Protein AF-A0A015IR90-F1 (afdb_monomer_lite)

pLDDT: mean 71.7, std 22.73, range [24.95, 97.25]

Secondary structure (DSSP, 8-state):
-PPPPP-SSHHHHHHHHHHHHHHHHHHHHHHHHHHHHHHHHHHHHHHHHHHHHHHHHHTT-TTHHHHHHHHHHHHHT--HHHHHHHHHHHHHHHHHHHTT--HHHHHHTT--B---THHHHHTT----------------B---S-TTSHHHHTTTPPP----

Radius of gyration: 21.24 Å; chains: 1; bounding box: 49×43×65 Å

Sequence (163 aa):
MAEKITVVDEKSAMDRINQWKKQELCCENLVIAAESFNLLHLASLVQIYDDLSMLAERLEIKNTKSWVISFMRSKLNIDQKAEQRNRLGCDRLRKLFNDGITPAQLAQAGCRNQPDKRISEIMSNQDFTMQERKSDVVFKLSLSEEFRDLREKFKGSEYIEWA

Foldseek 3Di:
DDDQQDDDDPVSVVVNVVVVVVVVVVVVVVQLVVQLVVLVVLQVLLVLLVVQLVVCVVVVPPCSPVVSLVVCCVVVVDDNVQSVQSVVSSVVVVVCVVLLHHSSLCSVVVQGFPPDCVVVVCVVDPDDDDDDDDDPPGRRRPDDPPPVCSSVVCVPPDRPDDD

Organism: Rhizophagus irregularis (strain DAOM 197198w) (NCBI:txid1432141)

Structure (mmCIF, N/CA/C/O backbone):
data_AF-A0A015IR90-F1
#
_entry.id   AF-A0A015IR90-F1
#
loop_
_atom_site.group_PDB
_atom_site.id
_atom_site.type_symbol
_atom_site.label_atom_id
_atom_site.label_alt_id
_atom_site.label_comp_id
_atom_site.label_asym_id
_atom_site.label_entity_id
_atom_site.label_seq_id
_atom_site.pdbx_PDB_ins_code
_atom_site.Cartn_x
_atom_site.Cartn_y
_atom_site.Cartn_z
_atom_site.occupancy
_atom_site.B_iso_or_equiv
_atom_site.auth_seq_id
_atom_site.auth_comp_id
_atom_site.auth_asym_id
_atom_site.auth_atom_id
_atom_site.pdbx_PDB_model_num
ATOM 1 N N . MET A 1 1 ? -18.930 15.433 15.833 1.00 55.00 1 MET A N 1
ATOM 2 C CA . MET A 1 1 ? -18.596 14.666 17.056 1.00 55.00 1 MET A CA 1
ATOM 3 C C . MET A 1 1 ? -19.868 14.489 17.864 1.00 55.00 1 MET A C 1
ATOM 5 O O . MET A 1 1 ? -20.627 15.444 17.943 1.00 55.00 1 MET A O 1
ATOM 9 N N . ALA A 1 2 ? -20.124 13.295 18.403 1.00 67.56 2 ALA A N 1
ATOM 10 C CA . ALA A 1 2 ? -21.264 13.083 19.296 1.00 67.56 2 ALA A CA 1
ATOM 11 C C . ALA A 1 2 ? -21.061 13.862 20.606 1.00 67.56 2 ALA A C 1
ATOM 13 O O . ALA A 1 2 ? -19.941 13.931 21.115 1.00 67.56 2 ALA A O 1
ATOM 14 N N . GLU A 1 3 ? -22.135 14.437 21.135 1.00 79.75 3 GLU A N 1
ATOM 15 C CA . GLU A 1 3 ? -22.113 15.226 22.365 1.00 79.75 3 GLU A CA 1
ATOM 16 C C . GLU A 1 3 ? -21.735 14.357 23.580 1.00 79.75 3 GLU A C 1
ATOM 18 O O . GLU A 1 3 ? -22.040 13.160 23.635 1.00 79.75 3 GLU A O 1
ATOM 23 N N . LYS A 1 4 ? -20.999 14.926 24.542 1.00 85.06 4 LYS A N 1
ATOM 24 C CA . LYS A 1 4 ? -20.520 14.190 25.720 1.00 85.06 4 LYS A CA 1
ATOM 25 C C . LYS A 1 4 ? -21.694 13.919 26.662 1.00 85.06 4 LYS A C 1
ATOM 27 O O . LYS A 1 4 ? -22.276 14.860 27.184 1.00 85.06 4 LYS A O 1
ATOM 32 N N . ILE A 1 5 ? -21.977 12.646 26.938 1.00 90.94 5 ILE A N 1
ATOM 33 C CA . ILE A 1 5 ? -22.997 12.271 27.925 1.00 90.94 5 ILE A CA 1
ATOM 34 C C . ILE A 1 5 ? -22.490 12.613 29.333 1.00 90.94 5 ILE A C 1
ATOM 36 O O . ILE A 1 5 ? -21.422 12.155 29.752 1.00 90.94 5 ILE A O 1
ATOM 40 N N . THR A 1 6 ? -23.247 13.435 30.054 1.00 93.62 6 THR A N 1
ATOM 41 C CA . THR A 1 6 ? -23.013 13.776 31.463 1.00 93.62 6 THR A CA 1
ATOM 42 C C . THR A 1 6 ? -23.605 12.688 32.356 1.00 93.62 6 THR A C 1
ATOM 44 O O . THR A 1 6 ? -24.731 12.257 32.131 1.00 93.62 6 THR A O 1
ATOM 47 N N . VAL A 1 7 ? -22.859 12.236 33.367 1.00 94.25 7 VAL A N 1
ATOM 48 C CA . VAL A 1 7 ? -23.306 11.171 34.279 1.00 94.25 7 VAL A CA 1
ATOM 49 C C . VAL A 1 7 ? -24.040 11.793 35.462 1.00 94.25 7 VAL A C 1
ATOM 51 O O . VAL A 1 7 ? -23.433 12.530 36.236 1.00 94.25 7 VAL A O 1
ATOM 54 N N . VAL A 1 8 ? -25.334 11.507 35.585 1.00 96.44 8 VAL A N 1
ATOM 55 C CA . VAL A 1 8 ? -26.222 12.051 36.632 1.00 96.44 8 VAL A CA 1
ATOM 56 C C . VAL A 1 8 ? -27.040 10.971 37.351 1.00 96.44 8 VAL A C 1
ATOM 58 O O . VAL A 1 8 ? -27.573 11.218 38.426 1.00 96.44 8 VAL A O 1
ATOM 61 N N . ASP A 1 9 ? -27.104 9.769 36.782 1.00 93.88 9 ASP A N 1
ATOM 62 C CA . ASP A 1 9 ? -27.794 8.588 37.298 1.00 93.88 9 ASP A CA 1
ATOM 63 C C . ASP A 1 9 ? -27.150 7.303 36.729 1.00 93.88 9 ASP A C 1
ATOM 65 O O . ASP A 1 9 ? -26.220 7.350 35.918 1.00 93.88 9 ASP A O 1
ATOM 69 N N . GLU A 1 10 ? -27.631 6.133 37.151 1.00 96.69 10 GLU A N 1
ATOM 70 C CA . GLU A 1 10 ? -27.102 4.838 36.698 1.00 96.69 10 GLU A CA 1
ATOM 71 C C . GLU A 1 10 ? -27.259 4.630 35.183 1.00 96.69 10 GLU A C 1
ATOM 73 O O . GLU A 1 10 ? -26.366 4.098 34.517 1.00 96.69 10 GLU A O 1
ATOM 78 N N . LYS A 1 11 ? -28.370 5.100 34.609 1.00 96.81 11 LYS A N 1
ATOM 79 C CA . LYS A 1 11 ? -28.654 4.957 33.180 1.00 96.81 11 LYS A CA 1
ATOM 80 C C . LYS A 1 11 ? -27.670 5.770 32.337 1.00 96.81 11 LYS A C 1
ATOM 82 O O . LYS A 1 11 ? -27.060 5.237 31.416 1.00 96.81 11 LYS A O 1
ATOM 87 N N . SER A 1 12 ? -27.457 7.032 32.689 1.00 95.25 12 SER A N 1
ATOM 88 C CA . SER A 1 12 ? -26.490 7.920 32.038 1.00 95.25 12 SER A CA 1
ATOM 89 C C . SER A 1 12 ? -25.043 7.456 32.238 1.00 95.25 12 SER A C 1
ATOM 91 O O . SER A 1 12 ? -24.224 7.623 31.332 1.00 95.25 12 SER A O 1
ATOM 93 N N . ALA A 1 13 ? -24.721 6.806 33.364 1.00 93.94 13 ALA A N 1
ATOM 94 C CA . ALA A 1 13 ? -23.437 6.129 33.545 1.00 93.94 13 ALA A CA 1
ATOM 95 C C . ALA A 1 13 ? -23.258 4.984 32.532 1.00 93.94 13 ALA A C 1
ATOM 97 O O . ALA A 1 13 ? -22.235 4.923 31.842 1.00 93.94 13 ALA A O 1
ATOM 98 N N . MET A 1 14 ? -24.268 4.119 32.390 1.00 95.75 14 MET A N 1
ATOM 99 C CA . MET A 1 14 ? -24.262 3.025 31.414 1.00 95.75 14 MET A CA 1
ATOM 100 C C . MET A 1 14 ? -24.151 3.548 29.976 1.00 95.75 14 MET A C 1
ATOM 102 O O . MET A 1 14 ? -23.338 3.059 29.187 1.00 95.75 14 MET A O 1
ATOM 106 N N . ASP A 1 15 ? -24.904 4.594 29.639 1.00 93.94 15 ASP A N 1
ATOM 107 C CA . ASP A 1 15 ? -24.869 5.216 28.316 1.00 93.94 15 ASP A CA 1
ATOM 108 C C . ASP A 1 15 ? -23.497 5.834 28.013 1.00 93.94 15 ASP A C 1
ATOM 110 O O . ASP A 1 15 ? -22.976 5.684 26.903 1.00 93.94 15 ASP A O 1
ATOM 114 N N . ARG A 1 16 ? -22.849 6.461 29.004 1.00 93.38 16 ARG A N 1
ATOM 115 C CA . ARG A 1 16 ? -21.490 6.999 28.858 1.00 93.38 16 ARG A CA 1
ATOM 116 C C . ARG A 1 16 ? -20.440 5.896 28.683 1.00 93.38 16 ARG A C 1
ATOM 118 O O . ARG A 1 16 ? -19.532 6.070 27.869 1.00 93.38 16 ARG A O 1
ATOM 125 N N . ILE A 1 17 ? -20.570 4.762 29.375 1.00 92.44 17 ILE A N 1
ATOM 126 C CA . ILE A 1 17 ? -19.710 3.579 29.172 1.00 92.44 17 ILE A CA 1
ATOM 127 C C . ILE A 1 17 ? -19.887 3.028 27.752 1.00 92.44 17 ILE A C 1
ATOM 129 O O . ILE A 1 17 ? -18.904 2.759 27.062 1.00 92.44 17 ILE A O 1
ATOM 133 N N . ASN A 1 18 ? -21.126 2.913 27.274 1.00 92.06 18 ASN A N 1
ATOM 134 C CA . ASN A 1 18 ? -21.405 2.473 25.907 1.00 92.06 18 ASN A CA 1
ATOM 135 C C . ASN A 1 18 ? -20.861 3.459 24.864 1.00 92.06 18 ASN A C 1
ATOM 137 O O . ASN A 1 18 ? -20.346 3.039 23.827 1.00 92.06 18 ASN A O 1
ATOM 141 N N . GLN A 1 19 ? -20.930 4.766 25.134 1.00 88.06 19 GLN A N 1
ATOM 142 C CA . GLN A 1 19 ? -20.302 5.786 24.296 1.00 88.06 19 GLN A CA 1
ATOM 143 C C . GLN A 1 19 ? -18.777 5.608 24.239 1.00 88.06 19 GLN A C 1
ATOM 145 O O . GLN A 1 19 ? -18.211 5.700 23.153 1.00 88.06 19 GLN A O 1
ATOM 150 N N . TRP A 1 20 ? -18.123 5.311 25.367 1.00 88.62 20 TRP A N 1
ATOM 151 C CA . TRP A 1 20 ? -16.684 5.028 25.418 1.00 88.62 20 TRP A CA 1
ATOM 152 C C . TRP A 1 20 ? -16.309 3.761 24.628 1.00 88.62 20 TRP A C 1
ATOM 154 O O . TRP A 1 20 ? -15.428 3.826 23.775 1.00 88.62 20 TRP A O 1
ATOM 164 N N . LYS A 1 21 ? -17.050 2.654 24.783 1.00 86.81 21 LYS A N 1
ATOM 165 C CA . LYS A 1 21 ? -16.842 1.425 23.984 1.00 86.81 21 LYS A CA 1
ATOM 166 C C . LYS A 1 21 ? -16.985 1.665 22.476 1.00 86.81 21 LYS A C 1
ATOM 168 O O . LYS A 1 21 ? -16.219 1.143 21.675 1.00 86.81 21 LYS A O 1
ATOM 173 N N . LYS A 1 22 ? -17.956 2.489 22.063 1.00 85.69 22 LYS A N 1
ATOM 174 C CA . LYS A 1 22 ? -18.118 2.877 20.648 1.00 85.69 22 LYS A CA 1
ATOM 175 C C . LYS A 1 22 ? -16.938 3.706 20.132 1.00 85.69 22 LYS A C 1
ATOM 177 O O . LYS A 1 22 ? -16.599 3.601 18.957 1.00 85.69 22 LYS A O 1
ATOM 182 N N . GLN A 1 23 ? -16.337 4.542 20.980 1.00 79.19 23 GLN A N 1
ATOM 183 C CA . GLN A 1 23 ? -15.147 5.315 20.618 1.00 79.19 23 GLN A CA 1
ATOM 184 C C . GLN A 1 23 ? -13.929 4.410 20.427 1.00 79.19 23 GLN A C 1
ATOM 186 O O . GLN A 1 23 ? -13.203 4.604 19.459 1.00 79.19 23 GLN A O 1
ATOM 191 N N . GLU A 1 24 ? -13.745 3.406 21.285 1.00 75.06 24 GLU A N 1
ATOM 192 C CA . GLU A 1 24 ? -12.686 2.398 21.144 1.00 75.06 24 GLU A CA 1
ATOM 193 C C . GLU A 1 24 ? -12.776 1.671 19.792 1.00 75.06 24 GLU A C 1
ATOM 195 O O . GLU A 1 24 ? -11.824 1.705 19.013 1.00 75.06 24 GLU A O 1
ATOM 200 N N . LEU A 1 25 ? -13.961 1.160 19.438 1.00 76.44 25 LEU A N 1
ATOM 201 C CA . LEU A 1 25 ? -14.200 0.531 18.133 1.00 76.44 25 LEU A CA 1
ATOM 202 C C . LEU A 1 25 ? -13.950 1.494 16.954 1.00 76.44 25 LEU A C 1
ATOM 204 O O . LEU A 1 25 ? -13.449 1.102 15.901 1.00 76.44 25 LEU A O 1
ATOM 208 N N . CYS A 1 26 ? -14.292 2.776 17.111 1.00 74.12 26 CYS A N 1
ATOM 209 C CA . CYS A 1 26 ? -14.014 3.794 16.096 1.00 74.12 26 CYS A CA 1
ATOM 210 C C . CYS A 1 26 ? -12.503 3.982 15.885 1.00 74.12 26 CYS A C 1
ATOM 212 O O . CYS A 1 26 ? -12.048 4.055 14.744 1.00 74.12 26 CYS A O 1
ATOM 214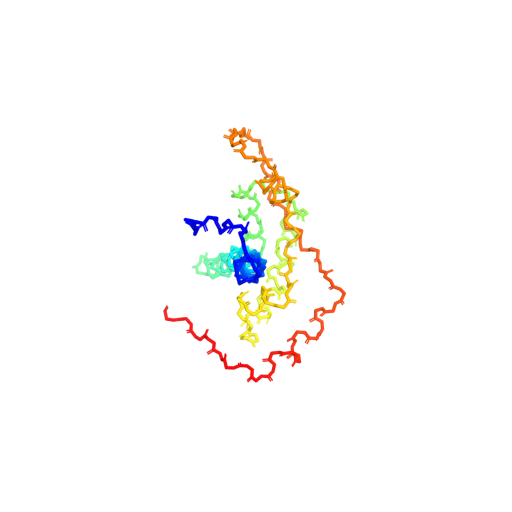 N N . CYS A 1 27 ? -11.720 4.012 16.967 1.00 73.50 27 CYS A N 1
ATOM 215 C CA . CYS A 1 27 ? -10.263 4.088 16.893 1.00 73.50 27 CYS A CA 1
ATOM 216 C C . CYS A 1 27 ? -9.669 2.877 16.159 1.00 73.50 27 CYS A C 1
ATOM 218 O O . CYS A 1 27 ? -8.819 3.061 15.290 1.00 73.50 27 CYS A O 1
ATOM 220 N N . GLU A 1 28 ? -10.138 1.661 16.448 1.00 75.00 28 GLU A N 1
ATOM 221 C CA . GLU A 1 28 ? -9.697 0.446 15.746 1.00 75.00 28 GLU A CA 1
ATOM 222 C C . GLU A 1 28 ? -9.981 0.520 14.240 1.00 75.00 28 GLU A C 1
ATOM 224 O O . GLU A 1 28 ? -9.094 0.268 13.420 1.00 75.00 28 GLU A O 1
ATOM 229 N N . ASN A 1 29 ? -11.185 0.955 13.862 1.00 76.50 29 ASN A N 1
ATOM 230 C CA . ASN A 1 29 ? -11.558 1.126 12.458 1.00 76.50 29 ASN A CA 1
ATOM 231 C C . ASN A 1 29 ? -10.689 2.169 11.743 1.00 76.50 29 ASN A C 1
ATOM 233 O O . ASN A 1 29 ? -10.315 1.969 10.588 1.00 76.50 29 ASN A O 1
ATOM 237 N N . LEU A 1 30 ? -10.338 3.270 12.417 1.00 77.00 30 LEU A N 1
ATOM 238 C CA . LEU A 1 30 ? -9.437 4.284 11.862 1.00 77.00 30 LEU A CA 1
ATOM 239 C C . LEU A 1 30 ? -8.025 3.735 11.635 1.00 77.00 30 LEU A C 1
ATOM 241 O O . LEU A 1 30 ? -7.417 4.039 10.608 1.00 77.00 30 LEU A O 1
ATOM 245 N N . VAL A 1 31 ? -7.518 2.901 12.547 1.00 76.25 31 VAL A N 1
ATOM 246 C CA . VAL A 1 31 ? -6.223 2.223 12.377 1.00 76.25 31 VAL A CA 1
ATOM 247 C C . VAL A 1 31 ? -6.258 1.305 11.155 1.00 76.25 31 VAL A C 1
ATOM 249 O O . VAL A 1 31 ? -5.383 1.407 10.296 1.00 76.25 31 VAL A O 1
ATOM 252 N N . ILE A 1 32 ? -7.298 0.478 11.018 1.00 75.38 32 ILE A N 1
ATOM 253 C CA . ILE A 1 32 ? -7.465 -0.417 9.860 1.00 75.38 32 ILE A CA 1
ATOM 254 C C . ILE A 1 32 ? -7.570 0.384 8.555 1.00 75.38 32 ILE A C 1
ATOM 256 O O . ILE A 1 32 ? -6.966 0.012 7.547 1.00 75.38 32 ILE A O 1
ATOM 260 N N . ALA A 1 33 ? -8.307 1.497 8.553 1.00 74.31 33 ALA A N 1
ATOM 261 C CA . ALA A 1 33 ? -8.445 2.357 7.381 1.00 74.31 33 ALA A CA 1
ATOM 262 C C . ALA A 1 33 ? -7.104 2.992 6.974 1.00 74.31 33 ALA A C 1
ATOM 264 O O . ALA A 1 33 ? -6.746 2.978 5.795 1.00 74.31 33 ALA A O 1
ATOM 265 N N . ALA A 1 34 ? -6.330 3.491 7.941 1.00 76.00 34 ALA A N 1
ATOM 266 C CA . ALA A 1 34 ? -4.998 4.037 7.690 1.00 76.00 34 ALA A CA 1
ATOM 267 C C . ALA A 1 34 ? -4.036 2.968 7.140 1.00 76.00 34 ALA A C 1
ATOM 269 O O . ALA A 1 34 ? -3.274 3.224 6.206 1.00 76.00 34 ALA A O 1
ATOM 270 N N . GLU A 1 35 ? -4.096 1.748 7.673 1.00 77.12 35 GLU A N 1
ATOM 271 C CA . GLU A 1 35 ? -3.299 0.614 7.197 1.00 77.12 35 GLU A CA 1
ATOM 272 C C . GLU A 1 35 ? -3.700 0.179 5.785 1.00 77.12 35 GLU A C 1
ATOM 274 O O . GLU A 1 35 ? -2.833 -0.049 4.940 1.00 77.12 35 GLU A O 1
ATOM 279 N N . SER A 1 36 ? -5.002 0.159 5.498 1.00 74.25 36 SER A N 1
ATOM 280 C CA . SER A 1 36 ? -5.535 -0.112 4.160 1.00 74.25 36 SER A CA 1
ATOM 281 C C . SER A 1 36 ? -5.035 0.920 3.152 1.00 74.25 36 SER A C 1
ATOM 283 O O . SER A 1 36 ? -4.583 0.558 2.068 1.00 74.25 36 SER A O 1
ATOM 285 N N . PHE A 1 37 ? -5.043 2.203 3.522 1.00 75.69 37 PHE A N 1
ATOM 286 C CA . PHE A 1 37 ? -4.532 3.275 2.671 1.00 75.69 37 PHE A CA 1
ATOM 287 C C . PHE A 1 37 ? -3.025 3.146 2.416 1.00 75.69 37 PHE A C 1
ATOM 289 O O . PHE A 1 37 ? -2.570 3.293 1.281 1.00 75.69 37 PHE A O 1
ATOM 296 N N . ASN A 1 38 ? -2.246 2.789 3.443 1.00 80.19 38 ASN A N 1
ATOM 297 C CA . ASN A 1 38 ? -0.823 2.499 3.274 1.00 80.19 38 ASN A CA 1
ATOM 298 C C . ASN A 1 38 ? -0.602 1.348 2.287 1.00 80.19 38 ASN A C 1
ATOM 300 O O . ASN A 1 38 ? 0.238 1.470 1.401 1.00 80.19 38 ASN A O 1
ATOM 304 N N . LEU A 1 39 ? -1.357 0.254 2.396 1.00 80.06 39 LEU A N 1
ATOM 305 C CA . LEU A 1 39 ? -1.248 -0.886 1.483 1.00 80.06 39 LEU A CA 1
ATOM 306 C C . LEU A 1 39 ? -1.676 -0.541 0.053 1.00 80.06 39 LEU A C 1
ATOM 308 O O . LEU A 1 39 ? -1.030 -0.999 -0.886 1.00 80.06 39 LEU A O 1
ATOM 312 N N . LEU A 1 40 ? -2.693 0.308 -0.123 1.00 80.75 40 LEU A N 1
ATOM 313 C CA . LEU A 1 40 ? -3.073 0.848 -1.433 1.00 80.75 40 LEU A CA 1
ATOM 314 C C . LEU A 1 40 ? -1.936 1.666 -2.058 1.00 80.75 40 LEU A C 1
ATOM 316 O O . LEU A 1 40 ? -1.629 1.494 -3.237 1.00 80.75 40 LEU A O 1
ATOM 320 N N . HIS A 1 41 ? -1.254 2.497 -1.266 1.00 81.50 41 HIS A N 1
ATOM 321 C CA . HIS A 1 41 ? -0.073 3.224 -1.731 1.00 81.50 41 HIS A CA 1
ATOM 322 C C . HIS A 1 41 ? 1.043 2.272 -2.202 1.00 81.50 41 HIS A C 1
ATOM 324 O O . HIS A 1 41 ? 1.646 2.499 -3.251 1.00 81.50 41 HIS A O 1
ATOM 330 N N . LEU A 1 42 ? 1.287 1.164 -1.488 1.00 83.69 42 LEU A N 1
ATOM 331 C CA . LEU A 1 42 ? 2.257 0.152 -1.931 1.00 83.69 42 LEU A CA 1
ATOM 332 C C . LEU A 1 42 ? 1.792 -0.610 -3.174 1.00 83.69 42 LEU A C 1
ATOM 334 O O . LEU A 1 42 ? 2.615 -0.944 -4.024 1.00 83.69 42 LEU A O 1
ATOM 338 N N . ALA A 1 43 ? 0.496 -0.900 -3.282 1.00 85.25 43 ALA A N 1
ATOM 339 C CA . ALA A 1 43 ? -0.071 -1.573 -4.442 1.00 85.25 43 ALA A CA 1
ATOM 340 C C . ALA A 1 43 ? 0.110 -0.737 -5.712 1.00 85.25 43 ALA A C 1
ATOM 342 O O . ALA A 1 43 ? 0.502 -1.271 -6.747 1.00 85.25 43 ALA A O 1
ATOM 343 N N . SER A 1 44 ? -0.054 0.583 -5.608 1.00 86.81 44 SER A N 1
ATOM 344 C CA . SER A 1 44 ? 0.268 1.504 -6.698 1.00 86.81 44 SER A CA 1
ATOM 345 C C . SER A 1 44 ? 1.745 1.419 -7.106 1.00 86.81 44 SER A C 1
ATOM 347 O O . SER A 1 44 ? 2.055 1.417 -8.294 1.00 86.81 44 SER A O 1
ATOM 349 N N . LEU A 1 45 ? 2.672 1.256 -6.154 1.00 88.44 45 LEU A N 1
ATOM 350 C CA . LEU A 1 45 ? 4.087 1.063 -6.484 1.00 88.44 45 LEU A CA 1
ATOM 351 C C . LEU A 1 45 ? 4.334 -0.245 -7.256 1.00 88.44 45 LEU A C 1
ATOM 353 O O . LEU A 1 45 ? 5.140 -0.242 -8.185 1.00 88.44 45 LEU A O 1
ATOM 357 N N . VAL A 1 46 ? 3.639 -1.338 -6.911 1.00 90.69 46 VAL A N 1
ATOM 358 C CA . VAL A 1 46 ? 3.690 -2.605 -7.672 1.00 90.69 46 VAL A CA 1
ATOM 359 C C . VAL A 1 46 ? 3.265 -2.370 -9.120 1.00 90.69 46 VAL A C 1
ATOM 361 O O . VAL A 1 46 ? 4.006 -2.737 -10.030 1.00 90.69 46 VAL A O 1
ATOM 364 N N . GLN A 1 47 ? 2.127 -1.698 -9.320 1.00 92.06 47 GLN A N 1
ATOM 365 C CA . GLN A 1 47 ? 1.601 -1.374 -10.649 1.00 92.06 47 GLN A CA 1
ATOM 366 C C . GLN A 1 47 ? 2.588 -0.527 -11.457 1.00 92.06 47 GLN A C 1
ATOM 368 O O . GLN A 1 47 ? 2.874 -0.858 -12.599 1.00 92.06 47 GLN A O 1
ATOM 373 N N . ILE A 1 48 ? 3.210 0.488 -10.847 1.00 91.75 48 ILE A N 1
ATOM 374 C CA . ILE A 1 48 ? 4.221 1.319 -11.520 1.00 91.75 48 ILE A CA 1
ATOM 375 C C . ILE A 1 48 ? 5.411 0.477 -12.007 1.00 91.75 48 ILE A C 1
ATOM 377 O O . ILE A 1 48 ? 5.903 0.695 -13.113 1.00 91.75 48 ILE A O 1
ATOM 381 N N . TYR A 1 49 ? 5.894 -0.489 -11.216 1.00 94.31 49 TYR A N 1
ATOM 382 C CA . TYR A 1 49 ? 6.965 -1.388 -11.670 1.00 94.31 49 TYR A CA 1
ATOM 383 C C . TYR A 1 49 ? 6.535 -2.250 -12.866 1.00 94.31 49 TYR A C 1
ATOM 385 O O . TYR A 1 49 ? 7.349 -2.489 -13.766 1.00 94.31 49 TYR A O 1
ATOM 393 N N . ASP A 1 50 ? 5.286 -2.710 -12.877 1.00 94.12 50 ASP A N 1
ATOM 394 C CA . ASP A 1 50 ? 4.731 -3.534 -13.953 1.00 94.12 50 ASP A CA 1
ATOM 395 C C . ASP A 1 50 ? 4.535 -2.703 -15.230 1.00 94.12 50 ASP A C 1
ATOM 397 O O . ASP A 1 50 ? 5.034 -3.082 -16.291 1.00 94.12 50 ASP A O 1
ATOM 401 N N . ASP A 1 51 ? 3.962 -1.505 -15.111 1.00 95.62 51 ASP A N 1
ATOM 402 C CA . ASP A 1 51 ? 3.784 -0.548 -16.207 1.00 95.62 51 ASP A CA 1
ATOM 403 C C . ASP A 1 51 ? 5.118 -0.134 -16.833 1.00 95.62 51 ASP A C 1
ATOM 405 O O . ASP A 1 51 ? 5.249 -0.072 -18.056 1.00 95.62 51 ASP A O 1
ATOM 409 N N . LEU A 1 52 ? 6.143 0.122 -16.013 1.00 94.94 52 LEU A N 1
ATOM 410 C CA . LEU A 1 52 ? 7.483 0.442 -16.508 1.00 94.94 52 LEU A CA 1
ATOM 411 C C . LEU A 1 52 ? 8.128 -0.742 -17.231 1.00 94.94 52 LEU A C 1
ATOM 413 O O . LEU A 1 52 ? 8.862 -0.533 -18.198 1.00 94.94 52 LEU A O 1
ATOM 417 N N . SER A 1 53 ? 7.856 -1.969 -16.787 1.00 95.19 53 SER A N 1
ATOM 418 C CA . SER A 1 53 ? 8.339 -3.175 -17.463 1.00 95.19 53 SER A CA 1
ATOM 419 C C . SER A 1 53 ? 7.654 -3.340 -18.822 1.00 95.19 53 SER A C 1
ATOM 421 O O . SER A 1 53 ? 8.339 -3.482 -19.832 1.00 95.19 53 SER A O 1
ATOM 423 N N . MET A 1 54 ? 6.327 -3.187 -18.876 1.00 95.50 54 MET A N 1
ATOM 424 C CA . MET A 1 54 ? 5.562 -3.196 -20.129 1.00 95.50 54 MET A CA 1
ATOM 425 C C . MET A 1 54 ? 5.990 -2.071 -21.081 1.00 95.50 54 MET A C 1
ATOM 427 O O . MET A 1 54 ? 6.076 -2.268 -22.293 1.00 95.50 54 MET A O 1
ATOM 431 N N . LEU A 1 55 ? 6.266 -0.875 -20.556 1.00 95.06 55 LEU A N 1
ATOM 432 C CA . LEU A 1 55 ? 6.759 0.247 -21.350 1.00 95.06 55 LEU A CA 1
ATOM 433 C C . LEU A 1 55 ? 8.143 -0.050 -21.933 1.00 95.06 55 LEU A C 1
ATOM 435 O O . LEU A 1 55 ? 8.379 0.231 -23.105 1.00 95.06 55 LEU A O 1
ATOM 439 N N . ALA A 1 56 ? 9.051 -0.625 -21.145 1.00 95.69 56 ALA A N 1
ATOM 440 C CA . ALA A 1 56 ? 10.384 -0.988 -21.610 1.00 95.69 56 ALA A CA 1
ATOM 441 C C . ALA A 1 56 ? 10.341 -2.034 -22.735 1.00 95.69 56 ALA A C 1
ATOM 443 O O . ALA A 1 56 ? 11.103 -1.918 -23.693 1.00 95.69 56 ALA A O 1
ATOM 444 N N . GLU A 1 57 ? 9.424 -3.002 -22.653 1.00 94.81 57 GLU A N 1
ATOM 445 C CA . GLU A 1 57 ? 9.168 -3.970 -23.725 1.00 94.81 57 GLU A CA 1
ATOM 446 C C . GLU A 1 57 ? 8.653 -3.284 -24.995 1.00 94.81 57 GLU A C 1
ATOM 448 O O . GLU A 1 57 ? 9.195 -3.508 -26.075 1.00 94.81 57 GLU A O 1
ATOM 453 N N . ARG A 1 58 ? 7.666 -2.385 -24.869 1.00 96.06 58 ARG A N 1
ATOM 454 C CA . ARG A 1 58 ? 7.129 -1.600 -26.000 1.00 96.06 58 ARG A CA 1
ATOM 455 C C . ARG A 1 58 ? 8.174 -0.701 -26.659 1.00 96.06 58 ARG A C 1
ATOM 457 O O . ARG A 1 58 ? 8.079 -0.432 -27.850 1.00 96.06 58 ARG A O 1
ATOM 464 N N . LEU A 1 59 ? 9.140 -0.216 -25.883 1.00 95.69 59 LEU A N 1
ATOM 465 C CA . LEU A 1 59 ? 10.267 0.589 -26.356 1.00 95.69 59 LEU A CA 1
ATOM 466 C C . LEU A 1 59 ? 11.467 -0.264 -26.810 1.00 95.69 59 LEU A C 1
ATOM 468 O O . LEU A 1 59 ? 12.528 0.292 -27.086 1.00 95.69 59 LEU A O 1
ATOM 472 N N . GLU A 1 60 ? 11.326 -1.594 -26.852 1.00 95.75 60 GLU A N 1
ATOM 473 C CA . GLU A 1 60 ? 12.364 -2.551 -27.261 1.00 95.75 60 GLU A CA 1
ATOM 474 C C . GLU A 1 60 ? 13.687 -2.409 -26.477 1.00 95.75 60 GLU A C 1
ATOM 476 O O . GLU A 1 60 ? 14.797 -2.616 -26.985 1.00 95.75 60 GLU A O 1
ATOM 481 N N . ILE A 1 61 ? 13.596 -2.064 -25.190 1.00 95.19 61 ILE A N 1
ATOM 482 C CA . ILE A 1 61 ? 14.764 -1.890 -24.327 1.00 95.19 61 ILE A CA 1
ATOM 483 C C . ILE A 1 61 ? 15.367 -3.259 -23.988 1.00 95.19 61 ILE A C 1
ATOM 485 O O . ILE A 1 61 ? 14.847 -4.010 -23.159 1.00 95.19 61 ILE A O 1
ATOM 489 N N . LYS A 1 62 ? 16.546 -3.541 -24.565 1.00 92.88 62 LYS A N 1
ATOM 490 C CA . LYS A 1 62 ? 17.283 -4.816 -24.415 1.00 92.88 62 LYS A CA 1
ATOM 491 C C . LYS A 1 62 ? 17.437 -5.302 -22.971 1.00 92.88 62 LYS A C 1
ATOM 493 O O . LYS A 1 62 ? 17.411 -6.501 -22.725 1.00 92.88 62 LYS A O 1
ATOM 498 N N . ASN A 1 63 ? 17.639 -4.391 -22.018 1.00 95.00 63 ASN A N 1
ATOM 499 C CA . ASN A 1 63 ? 17.759 -4.727 -20.599 1.00 95.00 63 ASN A CA 1
ATOM 500 C C . ASN A 1 63 ? 16.680 -4.012 -19.782 1.00 95.00 63 ASN A C 1
ATOM 502 O O . ASN A 1 63 ? 16.961 -3.070 -19.037 1.00 95.00 63 ASN A O 1
ATOM 506 N N . THR A 1 64 ? 15.444 -4.487 -19.940 1.00 94.50 64 THR A N 1
ATOM 507 C CA . THR A 1 64 ? 14.249 -3.960 -19.264 1.00 94.50 64 THR A CA 1
ATOM 508 C C . THR A 1 64 ? 14.471 -3.815 -17.760 1.00 94.50 64 THR A C 1
ATOM 510 O O . THR A 1 64 ? 14.332 -2.723 -17.215 1.00 94.50 64 THR A O 1
ATOM 513 N N . LYS A 1 65 ? 14.943 -4.869 -17.084 1.00 93.19 65 LYS A N 1
ATOM 514 C CA . LYS A 1 65 ? 15.160 -4.847 -15.631 1.00 93.19 65 LYS A CA 1
ATOM 515 C C . LYS A 1 65 ? 16.135 -3.750 -15.195 1.00 93.19 65 LYS A C 1
ATOM 517 O O . LYS A 1 65 ? 15.840 -3.004 -14.266 1.00 93.19 65 LYS A O 1
ATOM 522 N N . SER A 1 66 ? 17.291 -3.632 -15.852 1.00 95.88 66 SER A N 1
ATOM 523 C CA . SER A 1 66 ? 18.277 -2.600 -15.504 1.00 95.88 66 SER A CA 1
ATOM 524 C C . SER A 1 66 ? 17.764 -1.189 -15.789 1.00 95.88 66 SER A C 1
ATOM 526 O O . SER A 1 66 ? 18.108 -0.254 -15.060 1.00 95.88 66 SER A O 1
ATOM 528 N N . 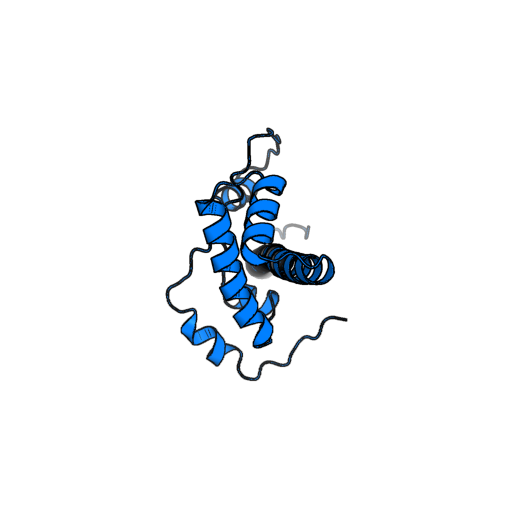TRP A 1 67 ? 16.952 -1.029 -16.834 1.00 97.25 67 TRP A N 1
ATOM 529 C CA . TRP A 1 67 ? 16.350 0.251 -17.179 1.00 97.25 67 TRP A CA 1
ATOM 530 C C . TRP A 1 67 ? 15.313 0.676 -16.143 1.00 97.25 67 TRP A C 1
ATOM 532 O O . TRP A 1 67 ? 15.430 1.777 -15.615 1.00 97.25 67 TRP A O 1
ATOM 542 N N . VAL A 1 68 ? 14.387 -0.212 -15.760 1.00 95.31 68 VAL A N 1
ATOM 543 C CA . VAL A 1 68 ? 13.382 0.058 -14.718 1.00 95.31 68 VAL A CA 1
ATOM 544 C C . VAL A 1 68 ? 14.055 0.432 -13.394 1.00 95.31 68 VAL A C 1
ATOM 546 O O . VAL A 1 68 ? 13.702 1.444 -12.793 1.00 95.31 68 VAL A O 1
ATOM 549 N N . ILE A 1 69 ? 15.085 -0.316 -12.975 1.00 94.75 69 ILE A N 1
ATOM 550 C CA . ILE A 1 69 ? 15.863 -0.015 -11.759 1.00 94.75 69 ILE A CA 1
ATOM 551 C C . ILE A 1 69 ? 16.478 1.388 -11.841 1.00 94.75 69 ILE A C 1
ATOM 553 O O . ILE A 1 69 ? 16.367 2.181 -10.906 1.00 94.75 69 ILE A O 1
ATOM 557 N N . SER A 1 70 ? 17.124 1.715 -12.961 1.00 94.44 70 SER A N 1
ATOM 558 C CA . SER A 1 70 ? 17.761 3.024 -13.155 1.00 94.44 70 SER A CA 1
ATOM 559 C C . SER A 1 70 ? 16.734 4.155 -13.191 1.00 94.44 70 SER A C 1
ATOM 561 O O . SER A 1 70 ? 16.942 5.201 -12.576 1.00 94.44 70 SER A O 1
ATOM 563 N N . PHE A 1 71 ? 15.603 3.925 -13.857 1.00 92.75 71 PHE A N 1
ATOM 564 C CA . PHE A 1 71 ? 14.506 4.873 -13.964 1.00 92.75 71 PHE A CA 1
ATOM 565 C C . PHE A 1 71 ? 13.926 5.183 -12.584 1.00 92.75 71 PHE A C 1
ATOM 567 O O . PHE A 1 71 ? 13.928 6.345 -12.174 1.00 92.75 71 PHE A O 1
ATOM 574 N N . MET A 1 72 ? 13.542 4.155 -11.823 1.00 91.44 72 MET A N 1
ATOM 575 C CA . MET A 1 72 ? 13.000 4.298 -10.469 1.00 91.44 72 MET A CA 1
ATOM 576 C C . MET A 1 72 ? 13.968 5.028 -9.541 1.00 91.44 72 MET A C 1
ATOM 578 O O . MET A 1 72 ? 13.569 5.967 -8.852 1.00 91.44 72 MET A O 1
ATOM 582 N N . ARG A 1 73 ? 15.259 4.673 -9.575 1.00 92.25 73 ARG A N 1
ATOM 583 C CA . ARG A 1 73 ? 16.293 5.367 -8.794 1.00 92.25 73 ARG A CA 1
ATOM 584 C C . ARG A 1 73 ? 16.406 6.841 -9.154 1.00 92.25 73 ARG A C 1
ATOM 586 O O . ARG A 1 73 ? 16.485 7.672 -8.254 1.00 92.25 73 ARG A O 1
ATOM 593 N N . SER A 1 74 ? 16.381 7.166 -10.446 1.00 89.06 74 SER A N 1
ATOM 594 C CA . SER A 1 74 ? 16.492 8.550 -10.916 1.00 89.06 74 SER A CA 1
ATOM 595 C C . SER A 1 74 ? 15.276 9.402 -10.545 1.00 89.06 74 SER A C 1
ATOM 597 O O . SER A 1 74 ? 15.438 10.555 -10.160 1.00 89.06 74 SER A O 1
ATOM 599 N N . LYS A 1 75 ? 14.061 8.843 -10.635 1.00 91.00 75 LYS A N 1
ATOM 600 C CA . LYS A 1 75 ? 12.811 9.586 -10.420 1.00 91.00 75 LYS A CA 1
ATOM 601 C C . LYS A 1 75 ? 12.439 9.720 -8.955 1.00 91.00 75 LYS A C 1
ATOM 603 O O . LYS A 1 75 ? 11.955 10.771 -8.557 1.00 91.00 75 LYS A O 1
ATOM 608 N N . LEU A 1 76 ? 12.703 8.690 -8.156 1.00 83.00 76 LEU A N 1
ATOM 609 C CA . LEU A 1 76 ? 12.472 8.733 -6.713 1.00 83.00 76 LEU A CA 1
ATOM 610 C C . LEU A 1 76 ? 13.669 9.303 -5.944 1.00 83.00 76 LEU A C 1
ATOM 612 O O . LEU A 1 76 ? 13.563 9.521 -4.742 1.00 83.00 76 LEU A O 1
ATOM 616 N N . ASN A 1 77 ? 14.795 9.548 -6.623 1.00 86.31 77 ASN A N 1
ATOM 617 C CA . ASN A 1 77 ? 16.050 9.990 -6.018 1.00 86.31 77 ASN A CA 1
ATOM 618 C C . ASN A 1 77 ? 16.485 9.080 -4.852 1.00 86.31 77 ASN A C 1
ATOM 620 O O . ASN A 1 77 ? 16.788 9.539 -3.751 1.00 86.31 77 ASN A O 1
ATOM 624 N N . ILE A 1 78 ? 16.478 7.768 -5.102 1.00 84.75 78 ILE A N 1
ATOM 625 C CA . ILE A 1 78 ? 16.795 6.739 -4.106 1.00 84.75 78 ILE A CA 1
ATOM 626 C C . ILE A 1 78 ? 18.086 5.992 -4.443 1.00 84.75 78 ILE A C 1
ATOM 628 O O . ILE A 1 78 ? 18.449 5.779 -5.607 1.00 84.75 78 ILE A O 1
ATOM 632 N N . ASP A 1 79 ? 18.780 5.551 -3.396 1.00 88.12 79 ASP A N 1
ATOM 633 C CA . ASP A 1 79 ? 19.962 4.713 -3.541 1.00 88.12 79 ASP A CA 1
ATOM 634 C C . ASP A 1 79 ? 19.608 3.277 -3.983 1.00 88.12 79 ASP A C 1
ATOM 636 O O . ASP A 1 79 ? 18.447 2.866 -4.068 1.00 88.12 79 ASP A O 1
ATOM 640 N N . GLN A 1 80 ? 20.640 2.491 -4.295 1.00 90.12 80 GLN A N 1
ATOM 641 C CA . GLN A 1 80 ? 20.477 1.104 -4.734 1.00 90.12 80 GLN A CA 1
ATOM 642 C C . GLN A 1 80 ? 19.820 0.215 -3.665 1.00 90.12 80 GLN A C 1
ATOM 644 O O . GLN A 1 80 ? 19.075 -0.704 -3.996 1.00 90.12 80 GLN A O 1
ATOM 649 N N . LYS A 1 81 ? 20.081 0.472 -2.380 1.00 89.62 81 LYS A N 1
ATOM 650 C CA . LYS A 1 81 ? 19.577 -0.350 -1.275 1.00 89.62 81 LYS A CA 1
ATOM 651 C C . LYS A 1 81 ? 18.092 -0.086 -1.022 1.00 89.62 81 LYS A C 1
ATOM 653 O O . LYS A 1 81 ? 17.341 -1.004 -0.694 1.00 89.62 81 LYS A O 1
ATOM 658 N N . ALA A 1 82 ? 17.660 1.163 -1.145 1.00 82.31 82 ALA A N 1
ATOM 659 C CA . ALA A 1 82 ? 16.267 1.571 -1.100 1.00 82.31 82 ALA A CA 1
ATOM 660 C C . ALA A 1 82 ? 15.492 1.002 -2.294 1.00 82.31 82 ALA A C 1
ATOM 662 O O . ALA A 1 82 ? 14.456 0.379 -2.074 1.00 82.31 82 ALA A O 1
ATOM 663 N N . GLU A 1 83 ? 16.028 1.093 -3.517 1.00 91.69 83 GLU A N 1
ATOM 664 C CA . GLU A 1 83 ? 15.404 0.462 -4.691 1.00 91.69 83 GLU A CA 1
ATOM 665 C C . GLU A 1 83 ? 15.250 -1.048 -4.495 1.00 91.69 83 GLU A C 1
ATOM 667 O O . GLU A 1 83 ? 14.150 -1.578 -4.644 1.00 91.69 83 GLU A O 1
ATOM 672 N N . GLN A 1 84 ? 16.312 -1.732 -4.060 1.00 88.44 84 GLN A N 1
ATOM 673 C CA . GLN A 1 84 ? 16.267 -3.173 -3.842 1.00 88.44 84 GLN A CA 1
ATOM 674 C C . GLN A 1 84 ? 15.189 -3.561 -2.822 1.00 88.44 84 GLN A C 1
ATOM 676 O O . GLN A 1 84 ? 14.487 -4.553 -3.023 1.00 88.44 84 GLN A O 1
ATOM 681 N N . ARG A 1 85 ? 15.037 -2.793 -1.734 1.00 86.69 85 ARG A N 1
ATOM 682 C CA . ARG A 1 85 ? 13.976 -3.019 -0.740 1.00 86.69 85 ARG A CA 1
ATOM 683 C C . ARG A 1 85 ? 12.588 -2.813 -1.329 1.00 86.69 85 ARG A C 1
ATOM 685 O O . ARG A 1 85 ? 11.735 -3.672 -1.119 1.00 86.69 85 ARG A O 1
ATOM 692 N N . ASN A 1 86 ? 12.383 -1.735 -2.085 1.00 87.75 86 ASN A N 1
ATOM 693 C CA . ASN A 1 86 ? 11.111 -1.456 -2.749 1.00 87.75 86 ASN A CA 1
ATOM 694 C C . ASN A 1 86 ? 10.736 -2.603 -3.688 1.00 87.75 86 ASN A C 1
ATOM 696 O O . ASN A 1 86 ? 9.638 -3.142 -3.586 1.00 87.75 86 ASN A O 1
ATOM 700 N N . ARG A 1 87 ? 11.667 -3.039 -4.541 1.00 90.25 87 ARG A N 1
ATOM 701 C CA . ARG A 1 87 ? 11.434 -4.127 -5.493 1.00 90.25 87 ARG A CA 1
ATOM 702 C C . ARG A 1 87 ? 11.140 -5.456 -4.801 1.00 90.25 87 ARG A C 1
ATOM 704 O O . ARG A 1 87 ? 10.183 -6.125 -5.167 1.00 90.25 87 ARG A O 1
ATOM 711 N N . LEU A 1 88 ? 11.899 -5.819 -3.762 1.00 88.31 88 LEU A N 1
ATOM 712 C CA . LEU A 1 88 ? 11.630 -7.032 -2.976 1.00 88.31 88 LEU A CA 1
ATOM 713 C C . LEU A 1 88 ? 10.271 -6.979 -2.262 1.00 88.31 88 LEU A C 1
ATOM 715 O O . LEU A 1 88 ? 9.595 -8.002 -2.161 1.00 88.31 88 LEU A O 1
ATOM 719 N N . GLY A 1 89 ? 9.873 -5.808 -1.758 1.00 85.81 89 GLY A N 1
ATOM 720 C CA . GLY A 1 89 ? 8.543 -5.586 -1.191 1.00 85.81 89 GLY A CA 1
ATOM 721 C C . GLY A 1 89 ? 7.445 -5.750 -2.240 1.00 85.81 89 GLY A C 1
ATOM 722 O O . GLY A 1 89 ? 6.487 -6.487 -2.012 1.00 85.81 89 GLY A O 1
ATOM 723 N N . CYS A 1 90 ? 7.630 -5.147 -3.416 1.00 89.94 90 CYS A N 1
ATOM 724 C CA . CYS A 1 90 ? 6.693 -5.245 -4.531 1.00 89.94 90 CYS A CA 1
ATOM 725 C C . CYS A 1 90 ? 6.547 -6.686 -5.028 1.00 89.94 90 CYS A C 1
ATOM 727 O O . CYS A 1 90 ? 5.429 -7.150 -5.201 1.00 89.94 90 CYS A O 1
ATOM 729 N N . ASP A 1 91 ? 7.644 -7.434 -5.167 1.00 87.62 91 ASP A N 1
ATOM 730 C CA . ASP A 1 91 ? 7.607 -8.840 -5.589 1.00 87.62 91 ASP A CA 1
ATOM 731 C C . ASP A 1 91 ? 6.823 -9.727 -4.601 1.00 87.62 91 ASP A C 1
ATOM 733 O O . ASP A 1 91 ? 6.196 -10.706 -5.006 1.00 87.62 91 ASP A O 1
ATOM 737 N N . ARG A 1 92 ? 6.840 -9.400 -3.300 1.00 87.38 92 ARG A N 1
ATOM 738 C CA . ARG A 1 92 ? 6.037 -10.099 -2.280 1.00 87.38 92 ARG A CA 1
ATOM 739 C C . ARG A 1 92 ? 4.561 -9.726 -2.373 1.00 87.38 92 ARG A C 1
ATOM 741 O O . ARG A 1 92 ? 3.724 -10.621 -2.367 1.00 87.38 92 ARG A O 1
ATOM 748 N N . LEU A 1 93 ? 4.253 -8.434 -2.485 1.00 86.56 93 LEU A N 1
ATOM 749 C CA . LEU A 1 93 ? 2.876 -7.948 -2.612 1.00 86.56 93 LEU A CA 1
ATOM 750 C C . LEU A 1 93 ? 2.218 -8.440 -3.900 1.00 86.56 93 LEU A C 1
ATOM 752 O O . LEU A 1 93 ? 1.094 -8.922 -3.853 1.00 86.56 93 LEU A O 1
ATOM 756 N N . ARG A 1 94 ? 2.946 -8.425 -5.023 1.00 88.75 94 ARG A N 1
ATOM 757 C CA . ARG A 1 94 ? 2.467 -8.939 -6.311 1.00 88.75 94 ARG A CA 1
ATOM 758 C C . ARG A 1 94 ? 2.006 -10.393 -6.202 1.00 88.75 94 ARG A C 1
ATOM 760 O O . ARG A 1 94 ? 0.966 -10.736 -6.744 1.00 88.75 94 ARG A O 1
ATOM 767 N N . LYS A 1 95 ? 2.729 -11.243 -5.457 1.00 87.88 95 LYS A N 1
ATOM 768 C CA . LYS A 1 95 ? 2.307 -12.635 -5.210 1.00 87.88 95 LYS A CA 1
ATOM 769 C C . LYS A 1 95 ? 0.984 -12.714 -4.449 1.00 87.88 95 LYS A C 1
ATOM 771 O O . LYS A 1 95 ? 0.121 -13.482 -4.840 1.00 87.88 95 LYS A O 1
ATOM 776 N N . LEU A 1 96 ? 0.822 -11.905 -3.402 1.00 86.19 96 LEU A N 1
ATOM 777 C CA . LEU A 1 96 ? -0.406 -11.879 -2.599 1.00 86.19 96 LEU A CA 1
ATOM 778 C C . LEU A 1 96 ? -1.603 -11.380 -3.419 1.00 86.19 96 LEU A C 1
ATOM 780 O O . LEU A 1 96 ? -2.680 -11.961 -3.346 1.00 86.19 96 LEU A O 1
ATOM 784 N N . PHE A 1 97 ? -1.404 -10.345 -4.235 1.00 85.56 97 PHE A N 1
ATOM 785 C CA . PHE A 1 97 ? -2.449 -9.812 -5.108 1.00 85.56 97 PHE A CA 1
ATOM 786 C C . PHE A 1 97 ? -2.831 -10.796 -6.217 1.00 85.56 97 PHE A C 1
ATOM 788 O O . PHE A 1 97 ? -4.014 -10.967 -6.491 1.00 85.56 97 PHE A O 1
ATOM 795 N N . ASN A 1 98 ? -1.858 -11.506 -6.797 1.00 86.62 98 ASN A N 1
ATOM 796 C CA . ASN A 1 98 ? -2.122 -12.570 -7.771 1.00 86.62 98 ASN A CA 1
ATOM 797 C C . ASN A 1 98 ? -2.880 -13.760 -7.159 1.00 86.62 98 ASN A C 1
ATOM 799 O O . ASN A 1 98 ? -3.614 -14.440 -7.870 1.00 86.62 98 ASN A O 1
ATOM 803 N N . ASP A 1 99 ? -2.733 -13.988 -5.852 1.00 85.31 99 ASP A N 1
ATOM 804 C CA . ASP A 1 99 ? -3.518 -14.969 -5.095 1.00 85.31 99 ASP A CA 1
ATOM 805 C C . ASP A 1 99 ? -4.934 -14.448 -4.737 1.00 85.31 99 ASP A C 1
ATOM 807 O O . ASP A 1 99 ? -5.698 -15.138 -4.063 1.00 85.31 99 ASP A O 1
ATOM 811 N N . GLY A 1 100 ? -5.305 -13.240 -5.185 1.00 84.81 100 GLY A N 1
ATOM 812 C CA . GLY A 1 100 ? -6.616 -12.624 -4.961 1.00 84.81 100 GLY A CA 1
ATOM 813 C C . GLY A 1 100 ? -6.773 -11.932 -3.604 1.00 84.81 100 GLY A C 1
ATOM 814 O O . GLY A 1 100 ? -7.881 -11.532 -3.250 1.00 84.81 100 GLY A O 1
ATOM 815 N N . ILE A 1 101 ? -5.692 -11.781 -2.832 1.00 82.62 101 ILE A N 1
ATOM 816 C CA . ILE A 1 101 ? -5.735 -11.115 -1.526 1.00 82.62 101 ILE A CA 1
ATOM 817 C C . ILE A 1 101 ? -5.777 -9.601 -1.739 1.00 82.62 101 ILE A C 1
ATOM 819 O O . ILE A 1 101 ? -4.885 -9.021 -2.351 1.00 82.62 101 ILE A O 1
ATOM 823 N N . THR A 1 102 ? -6.782 -8.933 -1.186 1.00 82.62 102 THR A N 1
ATOM 824 C CA . THR A 1 102 ? -6.953 -7.480 -1.315 1.00 82.62 102 THR A CA 1
ATOM 825 C C . THR A 1 102 ? -6.145 -6.697 -0.267 1.00 82.62 102 THR A C 1
ATOM 827 O O . THR A 1 102 ? -5.874 -7.200 0.830 1.00 82.62 102 THR A O 1
ATOM 830 N N . PRO A 1 103 ? -5.806 -5.419 -0.532 1.00 76.56 103 PRO A N 1
ATOM 831 C CA . PRO A 1 103 ? -5.218 -4.525 0.470 1.00 76.56 103 PRO A CA 1
ATOM 832 C C . PRO A 1 103 ? -6.038 -4.426 1.765 1.00 76.56 103 PRO A C 1
ATOM 834 O O . PRO A 1 103 ? -5.466 -4.378 2.851 1.00 76.56 103 PRO A O 1
ATOM 837 N N . ALA A 1 104 ? -7.371 -4.453 1.669 1.00 76.00 104 ALA A N 1
ATOM 838 C CA . ALA A 1 104 ? -8.256 -4.418 2.831 1.00 76.00 104 ALA A CA 1
ATOM 839 C C . ALA A 1 104 ? -8.133 -5.689 3.692 1.00 76.00 104 ALA A C 1
ATOM 841 O O . ALA A 1 104 ? -8.036 -5.591 4.914 1.00 76.00 104 ALA A O 1
ATOM 842 N N . GLN A 1 105 ? -8.065 -6.874 3.073 1.00 76.12 105 GLN A N 1
ATOM 843 C CA . GLN A 1 105 ? -7.846 -8.138 3.789 1.00 76.12 105 GLN A CA 1
ATOM 844 C C . GLN A 1 105 ? -6.476 -8.172 4.476 1.00 76.12 105 GLN A C 1
ATOM 846 O O . GLN A 1 105 ? -6.368 -8.620 5.616 1.00 76.12 105 GLN A O 1
ATOM 851 N N . LEU A 1 106 ? -5.433 -7.642 3.828 1.00 77.00 106 LEU A N 1
ATOM 852 C CA . LEU A 1 106 ? -4.109 -7.502 4.441 1.00 77.00 106 LEU A CA 1
ATOM 853 C C . LEU A 1 106 ? -4.138 -6.559 5.656 1.00 77.00 106 LEU A C 1
ATOM 855 O O . LEU A 1 106 ? -3.583 -6.901 6.700 1.00 77.00 106 LEU A O 1
ATOM 859 N N . ALA A 1 107 ? -4.821 -5.415 5.561 1.00 73.62 107 ALA A N 1
ATOM 860 C CA . ALA A 1 107 ? -4.981 -4.494 6.688 1.00 73.62 107 ALA A CA 1
ATOM 861 C C . ALA A 1 107 ? -5.735 -5.149 7.855 1.00 73.62 107 ALA A C 1
ATOM 863 O O . ALA A 1 107 ? -5.275 -5.119 8.993 1.00 73.62 107 ALA A O 1
ATOM 864 N N . GLN A 1 108 ? -6.847 -5.832 7.570 1.00 71.06 108 GLN A N 1
ATOM 865 C CA . GLN A 1 108 ? -7.614 -6.583 8.570 1.00 71.06 108 GLN A CA 1
ATOM 866 C C . GLN A 1 108 ? -6.805 -7.716 9.214 1.00 71.06 108 GLN A C 1
ATOM 868 O O . GLN A 1 108 ? -7.037 -8.078 10.367 1.00 71.06 108 GLN A O 1
ATOM 873 N N . ALA A 1 109 ? -5.839 -8.285 8.493 1.00 69.25 109 ALA A N 1
ATOM 874 C CA . ALA A 1 109 ? -4.944 -9.298 9.033 1.00 69.25 109 ALA A CA 1
ATOM 875 C C . ALA A 1 109 ? -3.799 -8.726 9.884 1.00 69.25 109 ALA A C 1
ATOM 877 O O . ALA A 1 109 ? -3.017 -9.500 10.435 1.00 69.25 109 ALA A O 1
ATOM 878 N N . GLY A 1 110 ? -3.698 -7.399 9.999 1.00 66.94 110 GLY A N 1
ATOM 879 C CA . GLY A 1 110 ? -2.625 -6.726 10.718 1.00 66.94 110 GLY A CA 1
ATOM 880 C C . GLY A 1 110 ? -1.303 -6.703 9.948 1.00 66.94 110 GLY A C 1
ATOM 881 O O . GLY A 1 110 ? -0.244 -6.574 10.564 1.00 66.94 110 GLY A O 1
ATOM 882 N N . CYS A 1 111 ? -1.331 -6.826 8.615 1.00 61.69 111 CYS A N 1
ATOM 883 C CA . CYS A 1 111 ? -0.146 -6.648 7.779 1.00 61.69 111 CYS A CA 1
ATOM 884 C C . CYS A 1 111 ? 0.230 -5.166 7.726 1.00 61.69 111 CYS A C 1
ATOM 886 O O . CYS A 1 111 ? -0.265 -4.402 6.898 1.00 61.69 111 CYS A O 1
ATOM 888 N N . ARG A 1 112 ? 1.128 -4.761 8.621 1.00 59.53 112 ARG A N 1
ATOM 889 C CA . ARG A 1 112 ? 1.516 -3.363 8.795 1.00 59.53 112 ARG A CA 1
ATOM 890 C C . ARG A 1 112 ? 2.837 -3.075 8.088 1.00 59.53 112 ARG A C 1
ATOM 892 O O . ARG A 1 112 ? 3.853 -3.721 8.344 1.00 59.53 112 ARG A O 1
ATOM 899 N N . ASN A 1 113 ? 2.856 -2.035 7.254 1.00 48.72 113 ASN A N 1
ATOM 900 C CA . ASN A 1 113 ? 4.073 -1.233 7.156 1.00 48.72 113 ASN A CA 1
ATOM 901 C C . ASN A 1 113 ? 4.293 -0.637 8.534 1.00 48.72 113 ASN A C 1
ATOM 903 O O . ASN A 1 113 ? 3.343 -0.106 9.106 1.00 48.72 113 ASN A O 1
ATOM 907 N N . GLN A 1 114 ? 5.509 -0.719 9.065 1.00 41.44 114 GLN A N 1
ATOM 908 C CA . GLN A 1 114 ? 5.829 0.023 10.272 1.00 41.44 114 GLN A CA 1
ATOM 909 C C . GLN A 1 114 ? 5.547 1.486 9.920 1.00 41.44 114 GLN A C 1
ATOM 911 O O . GLN A 1 114 ? 6.200 1.994 9.001 1.00 41.44 114 GLN A O 1
ATOM 916 N N . PRO A 1 115 ? 4.550 2.154 10.531 1.00 38.28 115 PRO A N 1
ATOM 917 C CA . PRO A 1 115 ? 4.453 3.576 10.324 1.00 38.28 115 PRO A CA 1
ATOM 918 C C . PRO A 1 115 ? 5.793 4.127 10.792 1.00 38.28 115 PRO A C 1
ATOM 920 O O . PRO A 1 115 ? 6.256 3.808 11.893 1.00 38.28 115 PRO A O 1
ATOM 923 N N . ASP A 1 116 ? 6.450 4.920 9.945 1.00 41.75 116 ASP A N 1
ATOM 924 C CA . ASP A 1 116 ? 7.461 5.829 10.460 1.00 41.75 116 ASP A CA 1
ATOM 925 C C . ASP A 1 116 ? 6.846 6.490 11.696 1.00 41.75 116 ASP A C 1
ATOM 927 O O . ASP A 1 116 ? 5.654 6.824 11.682 1.00 41.75 116 ASP A O 1
ATOM 931 N N . LYS A 1 117 ? 7.636 6.640 12.766 1.00 41.53 117 LYS A N 1
ATOM 932 C CA . LYS A 1 117 ? 7.222 7.177 14.081 1.00 41.53 117 LYS A CA 1
ATOM 933 C C . LYS A 1 117 ? 6.296 8.408 14.005 1.00 41.53 117 LYS A C 1
ATOM 935 O O . LYS A 1 117 ? 5.558 8.678 14.947 1.00 41.53 117 LYS A O 1
ATOM 940 N N . ARG A 1 118 ? 6.280 9.087 12.858 1.00 40.50 118 ARG A N 1
ATOM 941 C CA . ARG A 1 118 ? 5.324 10.101 12.424 1.00 40.50 118 ARG A CA 1
ATOM 942 C C . ARG A 1 118 ? 3.844 9.767 12.614 1.00 40.50 118 ARG A C 1
ATOM 944 O O . ARG A 1 118 ? 3.160 10.668 13.053 1.00 40.50 118 ARG A O 1
ATOM 951 N N . ILE A 1 119 ? 3.296 8.573 12.337 1.00 40.94 119 ILE A N 1
ATOM 952 C CA . ILE A 1 119 ? 1.829 8.386 12.543 1.00 40.94 119 ILE A CA 1
ATOM 953 C C . ILE A 1 119 ? 1.490 8.368 14.041 1.00 40.94 119 ILE A C 1
ATOM 955 O O . ILE A 1 119 ? 0.547 9.030 14.469 1.00 40.94 119 ILE A O 1
ATOM 959 N N . SER A 1 120 ? 2.318 7.707 14.854 1.00 39.12 120 SER A N 1
ATOM 960 C CA . SER A 1 120 ? 2.220 7.768 16.318 1.00 39.12 120 SER A CA 1
ATOM 961 C C . SER A 1 120 ? 2.446 9.183 16.877 1.00 39.12 120 SER A C 1
ATOM 963 O O . SER A 1 120 ? 1.784 9.569 17.837 1.00 39.12 120 SER A O 1
ATOM 965 N N . GLU A 1 121 ? 3.328 9.982 16.268 1.00 37.53 121 GLU A N 1
ATOM 966 C CA . GLU A 1 121 ? 3.578 11.382 16.652 1.00 37.53 121 GLU A CA 1
ATOM 967 C C . GLU A 1 121 ? 2.481 12.346 16.173 1.00 37.53 121 GLU A C 1
ATOM 969 O O . GLU A 1 121 ? 2.127 13.257 16.912 1.00 37.53 121 GLU A O 1
ATOM 974 N N . ILE A 1 122 ? 1.899 12.137 14.988 1.00 42.75 122 ILE A N 1
ATOM 975 C CA . ILE A 1 122 ? 0.789 12.933 14.435 1.00 42.75 122 ILE A CA 1
ATOM 976 C C . ILE A 1 122 ? -0.481 12.729 15.267 1.00 42.75 122 ILE A C 1
ATOM 978 O O . ILE A 1 122 ? -1.222 13.675 15.506 1.00 42.75 122 ILE A O 1
ATOM 982 N N . MET A 1 123 ? -0.721 11.511 15.761 1.00 39.94 123 MET A N 1
ATOM 983 C CA . MET A 1 123 ? -1.823 11.258 16.694 1.00 39.94 123 MET A CA 1
ATOM 984 C C . MET A 1 123 ? -1.560 11.818 18.103 1.00 39.94 123 MET A C 1
ATOM 986 O O . MET A 1 123 ? -2.509 11.977 18.866 1.00 39.94 123 MET A O 1
ATOM 990 N N . SER A 1 124 ? -0.302 12.130 18.443 1.00 41.41 124 SER A N 1
ATOM 991 C CA . SER A 1 124 ? 0.089 12.660 19.759 1.00 41.41 124 SER A CA 1
ATOM 992 C C . SER A 1 124 ? 0.243 14.186 19.791 1.00 41.41 124 SER A C 1
ATOM 994 O O . SER A 1 124 ? 0.088 14.779 20.854 1.00 41.41 124 SER A O 1
ATOM 996 N N . ASN A 1 125 ? 0.519 14.835 18.655 1.00 36.62 125 ASN A N 1
ATOM 997 C CA . ASN A 1 125 ? 0.775 16.274 18.568 1.00 36.62 125 ASN A CA 1
ATOM 998 C C . ASN A 1 125 ? -0.253 16.946 17.646 1.00 36.62 125 ASN A C 1
ATOM 1000 O O . ASN A 1 125 ? -0.203 16.795 16.429 1.00 36.62 125 ASN A O 1
ATOM 1004 N N . GLN A 1 126 ? -1.168 17.722 18.230 1.00 43.22 126 GLN A N 1
ATOM 1005 C CA . GLN A 1 126 ? -2.205 18.477 17.513 1.00 43.22 126 GLN A CA 1
ATOM 1006 C C . GLN A 1 126 ? -1.701 19.730 16.765 1.00 43.22 126 GLN A C 1
ATOM 1008 O O . GLN A 1 126 ? -2.518 20.429 16.174 1.00 43.22 126 GLN A O 1
ATOM 1013 N N . ASP A 1 127 ? -0.394 19.995 16.706 1.00 35.66 127 ASP A N 1
ATOM 1014 C CA . ASP A 1 127 ? 0.153 21.172 16.020 1.00 35.66 127 ASP A CA 1
ATOM 1015 C C . ASP A 1 127 ? 0.921 20.789 14.748 1.00 35.66 127 ASP A C 1
ATOM 1017 O O . ASP A 1 127 ? 2.094 20.406 14.766 1.00 35.66 127 ASP A O 1
ATOM 1021 N N . PHE A 1 128 ? 0.249 20.919 13.603 1.00 32.78 128 PHE A N 1
ATOM 1022 C CA . PHE A 1 128 ? 0.857 20.755 12.285 1.00 32.78 128 PHE A CA 1
ATOM 1023 C C . PHE A 1 128 ? 1.630 22.016 11.884 1.00 32.78 128 PHE A C 1
ATOM 1025 O O . PHE A 1 128 ? 1.083 22.934 11.278 1.00 32.78 128 PHE A O 1
ATOM 1032 N N . THR A 1 129 ? 2.939 22.031 12.135 1.00 35.69 129 THR A N 1
ATOM 10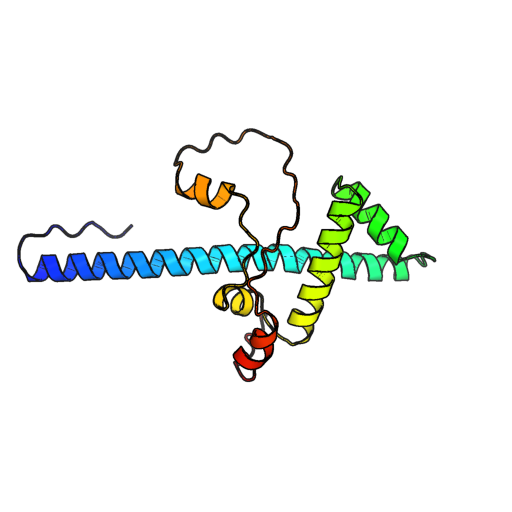33 C CA . THR A 1 129 ? 3.871 22.851 11.347 1.00 35.69 129 THR A CA 1
ATOM 1034 C C . THR A 1 129 ? 4.643 21.937 10.399 1.00 35.69 129 THR A C 1
ATOM 1036 O O . THR A 1 129 ? 5.540 21.192 10.790 1.00 35.69 129 THR A O 1
ATOM 1039 N N . MET A 1 130 ? 4.247 21.944 9.122 1.00 35.22 130 MET A N 1
ATOM 1040 C CA . MET A 1 130 ? 4.928 21.194 8.068 1.00 35.22 130 MET A CA 1
ATOM 1041 C C . MET A 1 130 ? 6.283 21.837 7.774 1.00 35.22 130 MET A C 1
ATOM 1043 O O . MET A 1 130 ? 6.370 22.831 7.061 1.00 35.22 130 MET A O 1
ATOM 1047 N N . GLN A 1 131 ? 7.353 21.260 8.316 1.00 32.50 131 GLN A N 1
ATOM 1048 C CA . GLN A 1 131 ? 8.709 21.579 7.890 1.00 32.50 131 GLN A CA 1
ATOM 1049 C C . GLN A 1 131 ? 9.123 20.595 6.790 1.00 32.50 131 GLN A C 1
ATOM 1051 O O . GLN A 1 131 ? 9.189 19.385 7.022 1.00 32.50 131 GLN A O 1
ATOM 1056 N N . GLU A 1 132 ? 9.403 21.112 5.594 1.00 35.53 132 GLU A N 1
ATOM 1057 C CA . GLU A 1 132 ? 9.968 20.353 4.477 1.00 35.53 132 GLU A CA 1
ATOM 1058 C C . GLU A 1 132 ? 11.331 19.773 4.880 1.00 35.53 132 GLU A C 1
ATOM 1060 O O . GLU A 1 132 ? 12.364 20.442 4.847 1.00 35.53 132 GLU A O 1
ATOM 1065 N N . ARG A 1 133 ? 11.356 18.507 5.297 1.00 38.78 133 ARG A N 1
ATOM 1066 C CA . ARG A 1 133 ? 12.598 17.748 5.467 1.00 38.78 133 ARG A CA 1
ATOM 1067 C C . ARG A 1 133 ? 12.494 16.448 4.689 1.00 38.78 133 ARG A C 1
ATOM 1069 O O . ARG A 1 133 ? 11.523 15.712 4.867 1.00 38.78 133 ARG A O 1
ATOM 1076 N N . LYS A 1 134 ? 13.513 16.210 3.848 1.00 35.28 134 LYS A N 1
ATOM 1077 C CA . LYS A 1 134 ? 13.735 15.032 2.992 1.00 35.28 134 LYS A CA 1
ATOM 1078 C C . LYS A 1 134 ? 13.145 13.775 3.633 1.00 35.28 134 LYS A C 1
ATOM 1080 O O . LYS A 1 134 ? 13.677 13.272 4.619 1.00 35.28 134 LYS A O 1
ATOM 1085 N N . SER A 1 135 ? 12.024 13.304 3.101 1.00 37.59 135 SER A N 1
ATOM 1086 C CA . SER A 1 135 ? 11.459 12.021 3.489 1.00 37.59 135 SER A CA 1
ATOM 1087 C C . SER A 1 135 ? 12.326 10.930 2.875 1.00 37.59 135 SER A C 1
ATOM 1089 O O . SER A 1 135 ? 12.303 10.739 1.658 1.00 37.59 135 SER A O 1
ATOM 1091 N N . ASP A 1 136 ? 13.077 10.217 3.708 1.00 36.44 136 ASP A N 1
ATOM 1092 C CA . ASP A 1 136 ? 13.569 8.884 3.377 1.00 36.44 136 ASP A CA 1
ATOM 1093 C C . ASP A 1 136 ? 12.338 7.983 3.208 1.00 36.44 136 ASP A C 1
ATOM 1095 O O . ASP A 1 136 ? 11.925 7.299 4.140 1.00 36.44 136 ASP A O 1
ATOM 1099 N N . VAL A 1 137 ? 11.697 8.021 2.033 1.00 38.38 137 VAL A N 1
ATOM 1100 C CA . VAL A 1 137 ? 10.604 7.104 1.683 1.00 38.38 137 VAL A CA 1
ATOM 1101 C C . VAL A 1 137 ? 11.228 5.729 1.499 1.00 38.38 137 VAL A C 1
ATOM 1103 O O . VAL A 1 137 ? 11.608 5.296 0.412 1.00 38.38 137 VAL A O 1
ATOM 1106 N N . VAL A 1 138 ? 11.433 5.074 2.628 1.00 39.25 138 VAL A N 1
ATOM 1107 C CA . VAL A 1 138 ? 12.086 3.791 2.749 1.00 39.25 138 VAL A CA 1
ATOM 1108 C C . VAL A 1 138 ? 11.020 2.794 3.166 1.00 39.25 138 VAL A C 1
ATOM 1110 O O . VAL A 1 138 ? 10.494 2.860 4.273 1.00 39.25 138 VAL A O 1
ATOM 1113 N N . PHE A 1 139 ? 10.743 1.827 2.293 1.00 38.16 139 PHE A N 1
ATOM 1114 C CA . PHE A 1 139 ? 9.917 0.666 2.616 1.00 38.16 139 PHE A CA 1
ATOM 1115 C C . PHE A 1 139 ? 10.505 -0.054 3.841 1.00 38.16 139 PHE A C 1
ATOM 1117 O O . PHE A 1 139 ? 11.538 -0.731 3.762 1.00 38.16 139 PHE A O 1
ATOM 1124 N N . LYS A 1 140 ? 9.853 0.099 4.992 1.00 38.16 140 LYS A N 1
ATOM 1125 C CA . LYS A 1 140 ? 10.052 -0.730 6.182 1.00 38.16 140 LYS A CA 1
ATOM 1126 C C . LYS A 1 140 ? 8.745 -1.464 6.462 1.00 38.16 140 LYS A C 1
ATOM 1128 O O . LYS A 1 140 ? 7.938 -1.063 7.293 1.00 38.16 140 LYS A O 1
ATOM 1133 N N . LEU A 1 141 ? 8.546 -2.572 5.752 1.00 37.69 141 LEU A N 1
ATOM 1134 C CA . LEU A 1 141 ? 7.637 -3.616 6.217 1.00 37.69 141 LEU A CA 1
ATOM 1135 C C . LEU A 1 141 ? 8.300 -4.286 7.424 1.00 37.69 141 LEU A C 1
ATOM 1137 O O . LEU A 1 141 ? 9.254 -5.048 7.255 1.00 37.69 141 LEU A O 1
ATOM 1141 N N . SER A 1 142 ? 7.826 -3.997 8.635 1.00 40.25 142 SER A N 1
ATOM 1142 C CA . SER A 1 142 ? 8.080 -4.865 9.784 1.00 40.25 142 SER A CA 1
ATOM 1143 C C . SER A 1 142 ? 7.083 -6.012 9.704 1.00 40.25 142 SER A C 1
ATOM 1145 O O . SER A 1 142 ? 5.919 -5.869 10.070 1.00 40.25 142 SER A O 1
ATOM 1147 N N . LEU A 1 143 ? 7.537 -7.123 9.141 1.00 42.50 143 LEU A N 1
ATOM 1148 C CA . LEU A 1 143 ? 6.761 -8.350 9.045 1.00 42.50 143 LEU A CA 1
ATOM 1149 C C . LEU A 1 143 ? 6.646 -8.942 10.458 1.00 42.50 143 LEU A C 1
ATOM 1151 O O . LEU A 1 143 ? 7.676 -9.149 11.099 1.00 42.50 143 LEU A O 1
ATOM 1155 N N . SER A 1 144 ? 5.434 -9.215 10.946 1.00 37.06 144 SER A N 1
ATOM 1156 C CA . SER A 1 144 ? 5.272 -10.212 12.010 1.00 37.06 144 SER A CA 1
ATOM 1157 C C . SER A 1 144 ? 5.625 -11.600 11.451 1.00 37.06 144 S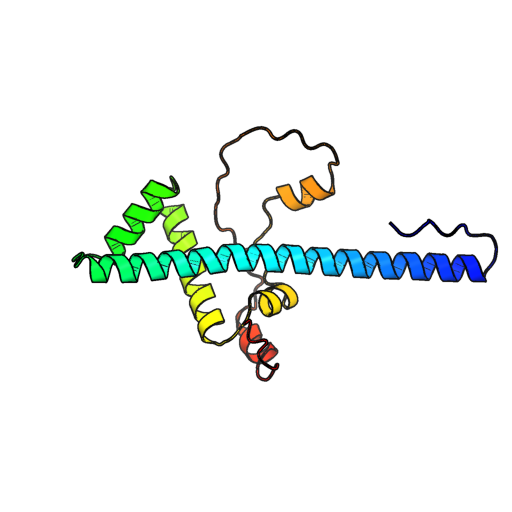ER A C 1
ATOM 1159 O O . SER A 1 144 ? 5.617 -11.810 10.234 1.00 37.06 144 SER A O 1
ATOM 1161 N N . GLU A 1 145 ? 5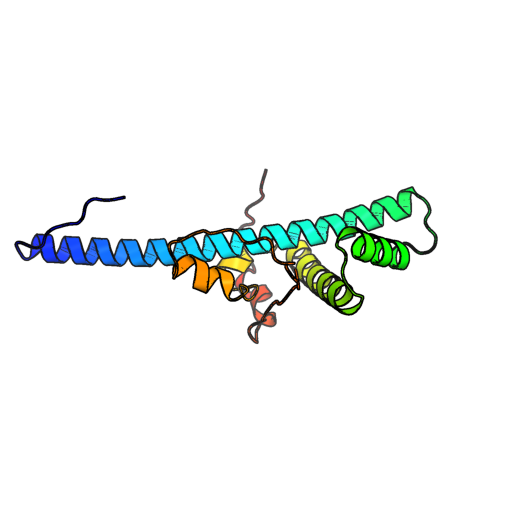.997 -12.533 12.329 1.00 35.25 145 GLU A N 1
ATOM 1162 C CA . GLU A 1 145 ? 6.660 -13.799 11.977 1.00 35.25 145 GLU A CA 1
ATOM 1163 C C . GLU A 1 145 ? 5.851 -14.747 11.070 1.00 35.25 145 GLU A C 1
ATOM 1165 O O . GLU A 1 145 ? 6.435 -15.654 10.480 1.00 35.25 145 GLU A O 1
ATOM 1170 N N . GLU A 1 146 ? 4.552 -14.533 10.844 1.00 43.12 146 GLU A N 1
ATOM 1171 C CA . GLU A 1 146 ? 3.704 -15.547 10.200 1.00 43.12 146 GLU A CA 1
ATOM 1172 C C . GLU A 1 146 ? 2.882 -15.014 9.016 1.00 43.12 146 GLU A C 1
ATOM 1174 O O . GLU A 1 146 ? 1.662 -15.110 8.949 1.00 43.12 146 GLU A O 1
ATOM 1179 N N . PHE A 1 147 ? 3.575 -14.527 7.980 1.00 41.91 147 PHE A N 1
ATOM 1180 C CA . PHE A 1 147 ? 2.987 -14.361 6.636 1.00 41.91 147 PHE A CA 1
ATOM 1181 C C . PHE A 1 147 ? 2.601 -15.696 5.970 1.00 41.91 147 PHE A C 1
ATOM 1183 O O . PHE A 1 147 ? 1.899 -15.698 4.960 1.00 41.91 147 PHE A O 1
ATOM 1190 N N . ARG A 1 148 ? 3.066 -16.833 6.505 1.00 44.41 148 ARG A N 1
ATOM 1191 C CA . ARG A 1 148 ? 2.777 -18.166 5.954 1.00 44.41 148 ARG A CA 1
ATOM 1192 C C . ARG A 1 148 ? 1.298 -18.554 6.115 1.00 44.41 148 ARG A C 1
ATOM 1194 O O . ARG A 1 148 ? 0.779 -19.263 5.258 1.00 44.41 148 ARG A O 1
ATOM 1201 N N . ASP A 1 149 ? 0.621 -17.990 7.116 1.00 53.22 149 ASP A N 1
ATOM 1202 C CA . ASP A 1 149 ? -0.737 -18.381 7.518 1.00 53.22 149 ASP A CA 1
ATOM 1203 C C . ASP A 1 149 ? -1.852 -17.501 6.936 1.00 53.22 149 ASP A C 1
ATOM 1205 O O . ASP A 1 149 ? -3.029 -17.857 7.001 1.00 53.22 149 ASP A O 1
ATOM 1209 N N . LEU A 1 150 ? -1.515 -16.386 6.278 1.00 49.50 150 LEU A N 1
ATOM 1210 C CA . LEU A 1 150 ? -2.510 -15.528 5.614 1.00 49.50 150 LEU A CA 1
ATOM 1211 C C . LEU A 1 150 ? -3.224 -16.247 4.464 1.00 49.50 150 LEU A C 1
ATOM 1213 O O . LEU A 1 150 ? -4.409 -16.019 4.231 1.00 49.50 150 LEU A O 1
ATOM 1217 N N . ARG A 1 151 ? -2.514 -17.153 3.781 1.00 49.88 151 ARG A N 1
ATOM 1218 C CA . ARG A 1 151 ? -3.059 -17.987 2.705 1.00 49.88 151 ARG A CA 1
ATOM 1219 C C . ARG A 1 151 ? -4.178 -18.901 3.192 1.00 49.88 151 ARG A C 1
ATOM 1221 O O . ARG A 1 151 ? -5.178 -19.049 2.503 1.00 49.88 151 ARG A O 1
ATOM 1228 N N . GLU A 1 152 ? -4.001 -19.523 4.355 1.00 55.59 152 GLU A N 1
ATOM 1229 C CA . GLU A 1 152 ? -5.023 -20.386 4.954 1.00 55.59 152 GLU A CA 1
ATOM 1230 C C . GLU A 1 152 ? -6.149 -19.551 5.582 1.00 55.59 152 GLU A C 1
ATOM 1232 O O . GLU A 1 152 ? -7.312 -19.928 5.478 1.00 55.59 152 GLU A O 1
ATOM 1237 N N . LYS A 1 153 ? -5.839 -18.370 6.137 1.00 54.66 153 LYS A N 1
ATOM 1238 C CA . LYS A 1 153 ? -6.822 -17.480 6.779 1.00 54.66 153 LYS A CA 1
ATOM 1239 C C . LYS A 1 153 ? -7.901 -16.934 5.832 1.00 54.66 153 LYS A C 1
ATOM 1241 O O . LYS A 1 153 ? -9.035 -16.757 6.264 1.00 54.66 153 LYS A O 1
ATOM 1246 N N . PHE A 1 154 ? -7.570 -16.662 4.569 1.00 48.94 154 PHE A N 1
ATOM 1247 C CA . PHE A 1 154 ? -8.508 -16.091 3.581 1.00 48.94 154 PHE A CA 1
ATOM 1248 C C . PHE A 1 154 ? -8.941 -17.083 2.496 1.00 48.94 154 PHE A C 1
ATOM 1250 O O . PHE A 1 154 ? -9.547 -16.710 1.491 1.00 48.94 154 PHE A O 1
ATOM 1257 N N . LYS A 1 155 ? -8.663 -18.372 2.699 1.00 47.25 155 LYS A N 1
ATOM 1258 C CA . LYS A 1 155 ? -9.071 -19.450 1.801 1.00 47.25 155 LYS A CA 1
ATOM 1259 C C . LYS A 1 155 ? -10.596 -19.609 1.861 1.00 47.25 155 LYS A C 1
ATOM 1261 O O . LYS A 1 155 ? -11.120 -20.281 2.741 1.00 47.25 155 LYS A O 1
ATOM 1266 N N . GLY A 1 156 ? -11.307 -18.959 0.940 1.00 46.22 156 GLY A N 1
ATOM 1267 C CA . GLY A 1 156 ? -12.771 -19.016 0.837 1.00 46.22 156 GLY A CA 1
ATOM 1268 C C . GLY A 1 156 ? -13.528 -17.777 1.325 1.00 46.22 156 GLY A C 1
ATOM 1269 O O . GLY A 1 156 ? -14.754 -17.817 1.355 1.00 46.22 156 GLY A O 1
ATOM 1270 N N . SER A 1 157 ? -12.853 -16.678 1.686 1.00 42.41 157 SER A N 1
ATOM 1271 C CA . SER A 1 157 ? -13.554 -15.397 1.861 1.00 42.41 157 SER A CA 1
ATOM 1272 C C . SER A 1 157 ? -13.973 -14.856 0.493 1.00 42.41 157 SER A C 1
ATOM 1274 O O . SER A 1 157 ? -13.115 -14.748 -0.384 1.00 42.41 157 SER A O 1
ATOM 1276 N N . GLU A 1 158 ? -15.257 -14.529 0.318 1.00 43.03 158 GLU A N 1
ATOM 1277 C CA . GLU A 1 158 ? -15.780 -13.945 -0.922 1.00 43.03 158 GLU A CA 1
ATOM 1278 C C . GLU A 1 158 ? -14.950 -12.729 -1.350 1.00 43.03 158 GLU A C 1
ATOM 1280 O O . GLU A 1 158 ? -14.653 -11.824 -0.565 1.00 43.03 158 GLU A O 1
ATOM 1285 N N . TYR A 1 159 ? -14.542 -12.761 -2.615 1.00 42.12 159 TYR A N 1
ATOM 1286 C CA . TYR A 1 159 ? -13.763 -11.733 -3.279 1.00 42.12 159 TYR A CA 1
ATOM 1287 C C . TYR A 1 159 ? -14.579 -10.438 -3.333 1.00 42.12 159 TYR A C 1
ATOM 1289 O O . 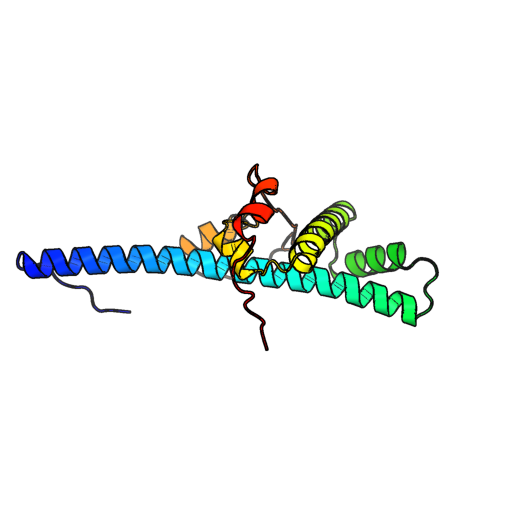TYR A 1 159 ? -15.646 -10.405 -3.941 1.00 42.12 159 TYR A O 1
ATOM 1297 N N . ILE A 1 160 ? -14.084 -9.357 -2.724 1.00 33.03 160 ILE A N 1
ATOM 1298 C CA . ILE A 1 160 ? -14.627 -8.026 -3.010 1.00 33.03 160 ILE A CA 1
ATOM 1299 C C . ILE A 1 160 ? -13.937 -7.546 -4.287 1.00 33.03 160 ILE A C 1
ATOM 1301 O O . ILE A 1 160 ? -12.851 -6.964 -4.238 1.00 33.03 160 ILE A O 1
ATOM 1305 N N . GLU A 1 161 ? -14.550 -7.852 -5.430 1.00 24.95 161 GLU A N 1
ATOM 1306 C CA . GLU A 1 161 ? -14.223 -7.206 -6.699 1.00 24.95 161 GLU A CA 1
ATOM 1307 C C . GLU A 1 161 ? -14.523 -5.708 -6.572 1.00 24.95 161 GLU A C 1
ATOM 1309 O O . GLU A 1 161 ? -15.623 -5.312 -6.182 1.00 24.95 161 GLU A O 1
ATOM 1314 N N . TRP A 1 162 ? -13.536 -4.867 -6.870 1.00 30.39 162 TRP A N 1
ATOM 1315 C CA . TRP A 1 162 ? -13.773 -3.438 -7.037 1.00 30.39 162 TRP A CA 1
ATOM 1316 C C . TRP A 1 162 ? -14.049 -3.154 -8.512 1.00 30.39 162 TRP A C 1
ATOM 1318 O O . TRP A 1 162 ? -13.227 -3.484 -9.368 1.00 30.39 162 TRP A O 1
ATOM 1328 N N . ALA A 1 163 ? -15.218 -2.561 -8.762 1.00 27.94 163 ALA A N 1
ATOM 1329 C CA . ALA A 1 163 ? -15.576 -1.878 -10.001 1.00 27.94 163 ALA A CA 1
ATOM 1330 C C . ALA A 1 163 ? -14.925 -0.489 -10.077 1.00 27.94 163 ALA A C 1
ATOM 1332 O O . ALA A 1 163 ? -14.698 0.117 -9.000 1.00 27.94 163 ALA A O 1
#